Protein AF-A0A1S4KSA6-F1 (afdb_monomer)

Organism: Ixodes scapularis (NCBI:txid6945)

Mean predicted aligned error: 4.82 Å

Radius of gyration: 13.45 Å; Cα contacts (8 Å, |Δi|>4): 73; chains: 1; bounding box: 25×36×29 Å

Foldseek 3Di:
DDKDKQPQDDPVDDCVNPPDPQWDKDWDHDPDDTIIIIDTDGNVDDDDDDDDDDDDDD

pLDDT: mean 91.68, std 8.38, range [55.84, 97.75]

Structure (mmCIF, N/CA/C/O backbone):
data_AF-A0A1S4KSA6-F1
#
_entry.id   AF-A0A1S4KSA6-F1
#
loop_
_atom_site.group_PDB
_atom_site.id
_atom_site.type_symbol
_atom_site.l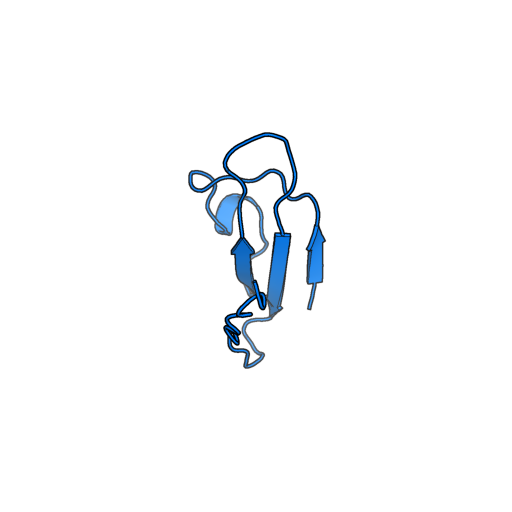abel_atom_id
_atom_site.label_alt_id
_atom_site.label_comp_id
_atom_site.label_asym_id
_atom_site.label_entity_id
_atom_site.label_seq_id
_atom_site.pdbx_PDB_ins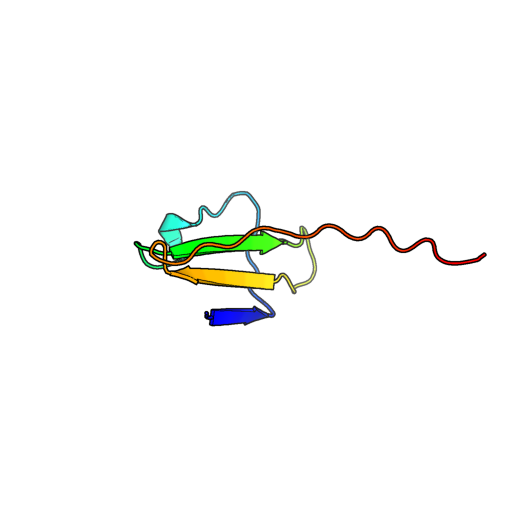_code
_atom_site.Cartn_x
_atom_site.Cartn_y
_atom_site.Cartn_z
_atom_site.occupancy
_atom_site.B_iso_or_equiv
_atom_site.auth_seq_id
_atom_site.auth_comp_id
_atom_site.auth_asym_id
_atom_site.auth_atom_id
_atom_site.pdbx_PDB_model_num
ATOM 1 N N . VAL A 1 1 ? -13.036 2.363 1.670 1.00 95.44 1 VAL A N 1
ATOM 2 C CA . VAL A 1 1 ? -11.787 1.776 1.139 1.00 95.44 1 VAL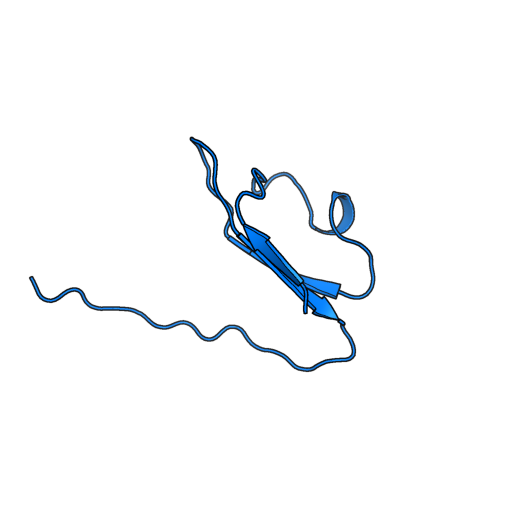 A CA 1
ATOM 3 C C . VAL A 1 1 ? -11.394 2.615 -0.053 1.00 95.44 1 VAL A C 1
ATOM 5 O O . VAL A 1 1 ? -12.289 2.975 -0.808 1.00 95.44 1 VAL A O 1
ATOM 8 N N . VAL A 1 2 ? -10.118 2.962 -0.184 1.00 97.25 2 VAL A N 1
ATOM 9 C CA . VAL A 1 2 ? -9.576 3.656 -1.361 1.00 97.25 2 VAL A CA 1
ATOM 10 C C . VAL A 1 2 ? -8.520 2.751 -1.978 1.00 97.25 2 VAL A C 1
ATOM 12 O O . VAL A 1 2 ? -7.705 2.192 -1.245 1.00 97.25 2 VAL A O 1
ATOM 15 N N . VAL A 1 3 ? -8.557 2.583 -3.297 1.00 97.75 3 VAL A N 1
ATOM 16 C CA . VAL A 1 3 ? -7.582 1.787 -4.051 1.00 97.75 3 VAL A CA 1
ATOM 17 C C . VAL A 1 3 ? -6.883 2.719 -5.028 1.00 97.75 3 VAL A C 1
ATOM 19 O O . VAL A 1 3 ? -7.547 3.460 -5.749 1.00 97.75 3 VAL A O 1
ATOM 22 N N . VAL A 1 4 ? -5.555 2.694 -5.018 1.00 96.75 4 VAL A N 1
ATOM 23 C CA . VAL A 1 4 ? -4.694 3.559 -5.824 1.00 96.75 4 VAL A CA 1
ATOM 24 C C . VAL A 1 4 ? -3.751 2.680 -6.633 1.00 96.75 4 VAL A C 1
ATOM 26 O O . VAL A 1 4 ? -3.086 1.799 -6.085 1.00 96.75 4 VAL A O 1
ATOM 29 N N . THR A 1 5 ? -3.691 2.924 -7.935 1.00 96.12 5 THR A N 1
ATOM 30 C CA . THR A 1 5 ? -2.705 2.345 -8.854 1.00 96.12 5 THR A CA 1
ATOM 31 C C . THR A 1 5 ? -1.739 3.430 -9.294 1.00 96.12 5 THR A C 1
ATOM 33 O O . THR A 1 5 ? -2.105 4.602 -9.264 1.00 96.12 5 THR A O 1
ATOM 36 N N . GLU A 1 6 ? -0.545 3.044 -9.744 1.00 96.25 6 GLU A N 1
ATOM 37 C CA . GLU A 1 6 ? 0.480 3.998 -10.177 1.00 96.25 6 GLU A CA 1
ATOM 38 C C . GLU A 1 6 ? 0.835 4.975 -9.045 1.00 96.25 6 GLU A C 1
ATOM 40 O O . GLU A 1 6 ? 0.822 6.190 -9.214 1.00 96.25 6 GLU A O 1
ATOM 45 N N . THR A 1 7 ? 1.170 4.436 -7.868 1.00 95.19 7 THR A N 1
ATOM 46 C CA . THR A 1 7 ? 1.574 5.244 -6.706 1.00 95.19 7 THR A CA 1
ATOM 47 C C . THR A 1 7 ? 2.945 5.890 -6.886 1.00 95.19 7 THR A C 1
ATOM 49 O O . THR A 1 7 ? 3.191 6.947 -6.315 1.00 95.19 7 THR A O 1
ATOM 52 N N . TRP A 1 8 ? 3.840 5.258 -7.658 1.00 94.94 8 TRP A N 1
ATOM 53 C CA . TRP A 1 8 ? 5.211 5.725 -7.916 1.00 94.94 8 TRP A CA 1
ATOM 54 C C . TRP A 1 8 ? 6.052 5.923 -6.645 1.00 94.94 8 TRP A C 1
ATOM 56 O O . TRP A 1 8 ? 7.062 6.626 -6.653 1.00 94.94 8 TRP A O 1
ATOM 66 N N . LEU A 1 9 ? 5.656 5.272 -5.552 1.00 94.19 9 LEU A N 1
ATOM 67 C CA . LEU A 1 9 ? 6.361 5.334 -4.280 1.00 94.19 9 LEU A CA 1
ATOM 68 C C . LEU A 1 9 ? 7.417 4.226 -4.173 1.00 94.19 9 LEU A C 1
ATOM 70 O O . LEU A 1 9 ? 7.386 3.226 -4.896 1.00 94.19 9 LEU A O 1
ATOM 74 N N . ASN A 1 10 ? 8.341 4.411 -3.233 1.00 93.44 10 ASN A N 1
ATOM 75 C CA . ASN A 1 10 ? 9.376 3.449 -2.874 1.00 93.44 10 ASN A CA 1
ATOM 76 C C . ASN A 1 10 ? 9.457 3.284 -1.346 1.00 93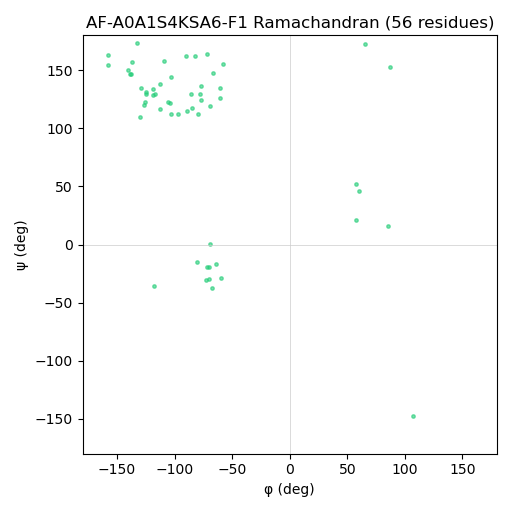.44 10 ASN A C 1
ATOM 78 O O . ASN A 1 10 ? 8.807 4.020 -0.599 1.00 93.44 10 ASN A O 1
ATOM 82 N N . GLU A 1 11 ? 10.280 2.332 -0.901 1.00 91.75 11 GLU A N 1
ATOM 83 C CA . GLU A 1 11 ? 10.418 1.943 0.509 1.00 91.75 11 GLU A CA 1
ATOM 84 C C . GLU A 1 11 ? 10.965 3.045 1.430 1.00 91.75 11 GLU A C 1
ATOM 86 O O . GLU A 1 11 ? 10.812 2.951 2.645 1.00 91.75 11 GLU A O 1
ATOM 91 N N . GLN A 1 12 ? 11.573 4.098 0.875 1.00 93.81 12 GLN A N 1
ATOM 92 C CA . GLN A 1 12 ? 12.063 5.247 1.639 1.00 93.81 12 GLN A CA 1
ATOM 93 C C . GLN A 1 12 ? 10.946 6.244 1.984 1.00 93.81 12 GLN A C 1
ATOM 95 O O . GLN A 1 12 ? 11.159 7.094 2.841 1.00 93.81 12 GLN A O 1
ATOM 100 N N . VAL A 1 13 ? 9.773 6.149 1.338 1.00 94.44 13 VAL A N 1
ATOM 101 C CA . VAL A 1 13 ? 8.617 7.025 1.588 1.00 94.44 13 VAL A CA 1
ATOM 102 C C . VAL A 1 13 ? 7.644 6.343 2.543 1.00 94.44 13 VAL A C 1
ATOM 104 O O . VAL A 1 13 ? 6.984 5.358 2.177 1.00 94.44 13 VAL A O 1
ATOM 107 N N . THR A 1 14 ? 7.516 6.890 3.751 1.00 95.25 14 THR A N 1
ATOM 108 C CA . THR A 1 14 ? 6.639 6.336 4.787 1.00 95.25 14 THR A CA 1
ATOM 109 C C . THR A 1 14 ? 5.159 6.559 4.469 1.00 95.25 14 THR A C 1
ATOM 111 O O . THR A 1 14 ? 4.781 7.354 3.607 1.00 95.25 14 THR A O 1
ATOM 114 N N . ASN A 1 15 ? 4.279 5.827 5.157 1.00 95.06 15 ASN A N 1
ATOM 115 C CA . ASN A 1 15 ? 2.843 5.990 4.947 1.00 95.06 15 ASN A CA 1
ATOM 116 C C . ASN A 1 15 ? 2.337 7.356 5.431 1.00 95.06 15 ASN A C 1
ATOM 118 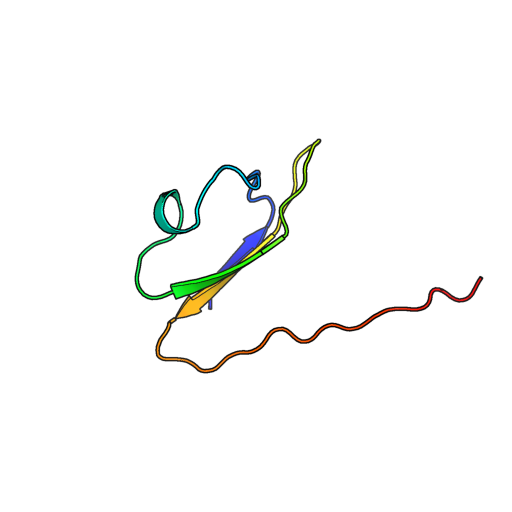O O . ASN A 1 15 ? 1.497 7.949 4.762 1.00 95.06 15 ASN A O 1
ATOM 122 N N . ASP A 1 16 ? 2.871 7.865 6.541 1.00 94.69 16 ASP A N 1
ATOM 123 C CA . ASP A 1 16 ? 2.407 9.112 7.162 1.00 94.69 16 ASP A CA 1
ATOM 124 C C . ASP A 1 16 ? 2.761 10.363 6.338 1.00 94.69 16 ASP A C 1
ATOM 126 O O . ASP A 1 16 ? 2.136 11.409 6.497 1.00 94.69 16 ASP A O 1
ATOM 130 N N . GLU A 1 17 ? 3.732 10.262 5.425 1.00 95.81 17 GLU A N 1
ATOM 131 C CA . GLU A 1 17 ? 4.100 11.345 4.502 1.00 95.81 17 GLU A CA 1
ATOM 132 C C . GLU A 1 17 ? 3.068 11.572 3.389 1.00 95.81 17 GLU A C 1
ATOM 134 O O . GLU A 1 17 ? 2.927 12.688 2.892 1.00 95.81 17 GLU A O 1
ATOM 139 N N . VAL A 1 18 ? 2.371 10.514 2.963 1.00 95.50 18 VAL A N 1
ATOM 140 C CA . VAL A 1 18 ? 1.535 10.528 1.746 1.00 95.50 18 VAL A CA 1
ATOM 141 C C . VAL A 1 18 ? 0.065 10.283 2.058 1.00 95.50 18 VAL A C 1
ATOM 143 O O . VAL A 1 18 ? -0.819 10.835 1.400 1.00 95.50 18 VAL A O 1
ATOM 146 N N . PHE A 1 19 ? -0.218 9.432 3.040 1.00 95.00 19 PHE A N 1
ATOM 147 C CA . PHE A 1 19 ? -1.569 8.998 3.351 1.00 95.00 19 PHE A CA 1
ATOM 148 C C . PHE A 1 19 ? -2.103 9.723 4.590 1.00 95.00 19 PHE A C 1
ATOM 150 O O . PHE A 1 19 ? -1.365 9.978 5.539 1.00 95.00 19 PHE A O 1
ATOM 157 N N . PRO A 1 20 ? -3.404 10.049 4.616 1.00 93.75 20 PRO A N 1
ATOM 158 C CA . PRO A 1 20 ? -4.011 10.671 5.781 1.00 93.75 20 PRO A CA 1
ATOM 159 C C . PRO A 1 20 ? -4.039 9.708 6.974 1.00 93.75 20 PRO A C 1
ATOM 161 O O . PRO A 1 20 ? -4.257 8.504 6.815 1.00 93.75 20 PRO A O 1
ATOM 164 N N . ALA A 1 21 ? -3.927 10.266 8.179 1.00 96.00 21 ALA A N 1
ATOM 165 C CA . ALA A 1 21 ? -4.099 9.521 9.422 1.00 96.00 21 ALA A CA 1
ATOM 166 C C . ALA A 1 21 ? -5.488 8.8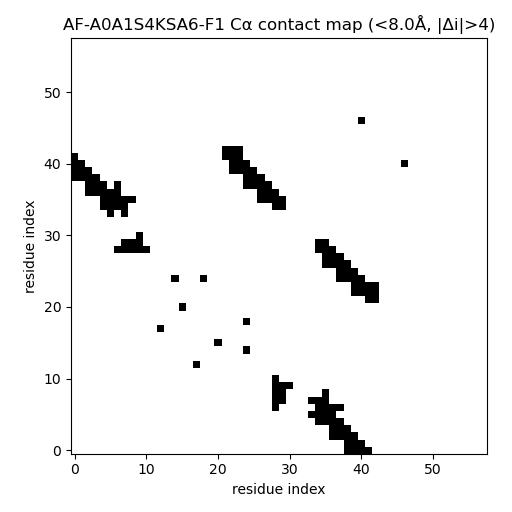48 9.522 1.00 96.00 21 ALA A C 1
ATOM 168 O O . ALA A 1 21 ? -6.476 9.301 8.932 1.00 96.00 21 ALA A O 1
ATOM 169 N N . GLY A 1 22 ? -5.577 7.777 10.319 1.00 96.81 22 GLY A N 1
ATOM 170 C CA . GLY A 1 22 ? -6.814 7.013 10.532 1.00 96.81 22 GLY A CA 1
ATOM 171 C C . GLY A 1 22 ? -7.085 5.932 9.477 1.00 96.81 22 GLY A C 1
ATOM 172 O O . GLY A 1 22 ? -8.228 5.463 9.353 1.00 96.81 22 GLY A O 1
ATOM 173 N N . TYR A 1 23 ? -6.061 5.566 8.701 1.00 96.81 23 TYR A N 1
ATOM 174 C CA . TYR A 1 23 ? -6.108 4.508 7.700 1.00 96.81 23 TYR A CA 1
ATOM 17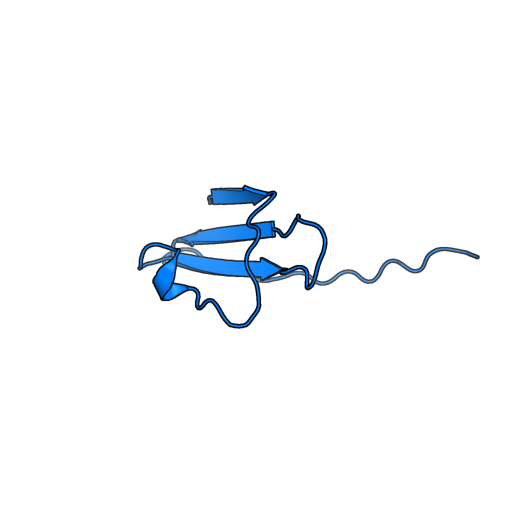5 C C . TYR A 1 23 ? -4.954 3.513 7.863 1.00 96.81 23 TYR A C 1
ATOM 177 O O . TYR A 1 23 ? -3.785 3.886 7.905 1.00 96.81 23 TYR A O 1
ATOM 185 N N . LYS A 1 24 ? -5.289 2.225 7.792 1.00 96.31 24 LYS A N 1
ATOM 186 C CA . LYS A 1 24 ? -4.357 1.129 7.543 1.00 96.31 24 LYS A CA 1
ATOM 187 C C . LYS A 1 24 ? -4.029 1.121 6.064 1.00 96.31 24 LYS A C 1
ATOM 189 O O . LYS A 1 24 ? -4.929 1.018 5.223 1.00 96.31 24 LYS A O 1
ATOM 194 N N . ILE A 1 25 ? -2.741 1.203 5.764 1.00 96.88 25 ILE A N 1
ATOM 195 C CA . ILE A 1 25 ? -2.229 1.221 4.399 1.00 96.88 25 ILE A CA 1
ATOM 196 C C . ILE A 1 25 ? -1.600 -0.132 4.084 1.00 96.88 25 ILE A C 1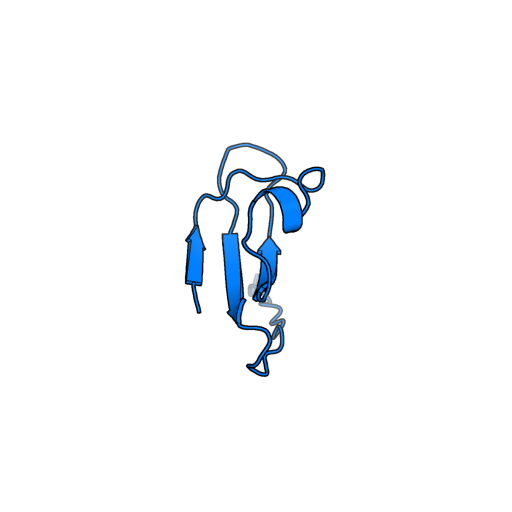
ATOM 198 O O . ILE A 1 25 ? -0.668 -0.573 4.753 1.00 96.88 25 ILE A O 1
ATOM 202 N N . PHE A 1 26 ? -2.097 -0.771 3.031 1.00 95.62 26 PHE A N 1
ATOM 203 C CA . PHE A 1 26 ? -1.482 -1.943 2.421 1.00 95.62 26 PHE A CA 1
ATOM 204 C C . PHE A 1 26 ? -0.991 -1.541 1.042 1.00 95.62 26 PHE A C 1
ATOM 206 O O . PHE A 1 26 ? -1.795 -1.168 0.193 1.00 95.62 26 PHE A O 1
ATOM 213 N N . ARG A 1 27 ? 0.314 -1.596 0.802 1.00 95.25 27 ARG A N 1
ATOM 214 C CA . ARG A 1 27 ? 0.890 -1.193 -0.483 1.00 95.25 27 ARG A CA 1
ATOM 215 C C . ARG A 1 27 ? 1.959 -2.160 -0.948 1.00 95.25 27 ARG A C 1
ATOM 217 O O . ARG A 1 27 ? 2.542 -2.890 -0.151 1.00 95.25 27 ARG A O 1
ATOM 224 N N . LYS A 1 28 ? 2.188 -2.155 -2.255 1.00 94.44 28 LYS A N 1
ATOM 225 C CA . LYS A 1 28 ? 3.289 -2.856 -2.901 1.00 94.44 28 LYS A CA 1
ATOM 226 C C . LYS A 1 28 ? 3.988 -1.880 -3.829 1.00 94.44 28 LYS A C 1
ATOM 228 O O . LYS A 1 28 ? 3.431 -1.492 -4.856 1.00 94.44 28 LYS A O 1
ATOM 233 N N . ASP A 1 29 ? 5.198 -1.511 -3.441 1.00 95.06 29 ASP A N 1
ATOM 234 C CA . ASP A 1 29 ? 6.036 -0.590 -4.194 1.00 95.06 29 ASP A CA 1
ATOM 235 C C . ASP A 1 29 ? 6.777 -1.309 -5.310 1.00 95.06 29 ASP A C 1
ATOM 237 O O . ASP A 1 29 ? 6.919 -2.538 -5.314 1.00 95.06 29 ASP A O 1
ATOM 241 N N . ARG A 1 30 ? 7.274 -0.526 -6.266 1.00 90.94 30 ARG A N 1
ATOM 242 C CA . ARG A 1 30 ? 8.122 -1.030 -7.338 1.00 90.94 30 ARG A CA 1
ATOM 243 C C . ARG A 1 30 ? 9.427 -0.251 -7.361 1.00 90.94 30 ARG A C 1
ATOM 245 O O . ARG A 1 30 ? 9.421 0.971 -7.391 1.00 90.94 30 ARG A O 1
ATOM 252 N N . CYS A 1 31 ? 10.547 -0.965 -7.409 1.00 81.69 31 CYS A N 1
ATOM 253 C CA . CYS A 1 31 ? 11.872 -0.351 -7.298 1.00 81.69 31 CYS A CA 1
ATOM 254 C C . CYS A 1 31 ? 12.294 0.468 -8.535 1.00 81.69 31 CYS A C 1
ATOM 256 O O . CYS A 1 31 ? 13.221 1.263 -8.449 1.00 81.69 31 CYS A O 1
ATOM 258 N N . SER A 1 32 ? 11.678 0.262 -9.707 1.00 83.56 32 SER A N 1
ATOM 259 C CA . SER A 1 32 ? 11.988 1.027 -10.926 1.00 83.56 32 SER A CA 1
ATOM 260 C C . SER A 1 32 ? 10.841 0.999 -11.946 1.00 83.56 32 SER A C 1
ATOM 262 O O . SER A 1 32 ? 9.989 0.113 -11.900 1.00 83.56 32 SER A O 1
ATOM 264 N N . ARG A 1 33 ? 10.870 1.937 -12.909 1.00 81.50 33 ARG A N 1
ATOM 265 C CA . ARG A 1 33 ? 9.999 2.004 -14.106 1.00 81.50 33 ARG A CA 1
ATOM 266 C C . ARG A 1 33 ? 8.482 2.121 -13.842 1.00 81.50 33 ARG A C 1
ATOM 268 O O . ARG A 1 33 ? 7.706 1.435 -14.506 1.00 81.50 33 ARG A O 1
ATOM 275 N N . GLY A 1 34 ? 8.072 3.008 -12.929 1.00 86.44 34 GLY A N 1
ATOM 276 C CA . GLY A 1 34 ? 6.657 3.335 -12.666 1.00 86.44 34 GLY A CA 1
ATOM 277 C C . GLY A 1 34 ? 5.833 2.170 -12.096 1.00 86.44 34 GLY A C 1
ATOM 278 O O . GLY A 1 34 ? 6.303 1.032 -12.023 1.00 86.44 34 GLY A O 1
ATOM 279 N N . GLY A 1 35 ? 4.594 2.426 -11.685 1.00 94.19 35 GLY A N 1
ATOM 280 C CA . GLY A 1 35 ? 3.712 1.424 -11.084 1.00 94.19 35 GLY A CA 1
ATOM 281 C C . GLY A 1 35 ? 3.508 1.597 -9.583 1.00 94.19 35 GLY A C 1
ATOM 282 O O . GLY A 1 35 ? 3.484 2.708 -9.056 1.00 94.19 35 GLY A O 1
ATOM 283 N N . GLY A 1 36 ? 3.335 0.465 -8.903 1.00 95.62 36 GLY A N 1
ATOM 284 C CA . GLY A 1 36 ? 2.976 0.416 -7.490 1.00 95.62 36 GLY A CA 1
ATOM 285 C C . GLY A 1 36 ? 1.465 0.468 -7.265 1.00 95.62 36 GLY A C 1
ATOM 286 O O . GLY A 1 36 ? 0.701 0.975 -8.090 1.00 95.62 36 GLY A O 1
ATOM 287 N N . VAL A 1 37 ? 1.031 -0.112 -6.149 1.00 96.50 37 VAL A N 1
ATOM 288 C CA . VAL A 1 37 ? -0.378 -0.150 -5.737 1.00 96.50 37 VAL A CA 1
ATOM 289 C C . VAL A 1 37 ? -0.503 0.119 -4.246 1.00 96.50 37 VAL A C 1
ATOM 291 O O . VAL A 1 37 ? 0.355 -0.303 -3.471 1.00 96.50 37 VAL A O 1
ATOM 294 N N . ALA A 1 38 ? -1.588 0.772 -3.838 1.00 96.88 38 ALA A N 1
ATOM 295 C CA . ALA A 1 38 ? -1.939 0.970 -2.437 1.00 96.88 38 ALA A CA 1
ATOM 296 C C . ALA A 1 38 ? -3.442 0.780 -2.198 1.00 96.88 38 ALA A C 1
ATOM 298 O O . ALA A 1 38 ? -4.281 1.110 -3.035 1.00 96.88 38 ALA A O 1
ATOM 299 N N . ILE A 1 39 ? -3.778 0.266 -1.020 1.00 97.50 39 ILE A N 1
ATOM 300 C CA . ILE A 1 39 ? -5.130 0.112 -0.498 1.00 97.50 39 ILE A CA 1
ATOM 301 C C . ILE A 1 39 ? -5.158 0.778 0.876 1.00 97.50 39 ILE A C 1
ATOM 303 O O . ILE A 1 39 ? -4.443 0.358 1.785 1.00 97.50 39 ILE A O 1
ATOM 307 N N . ALA A 1 40 ? -6.010 1.789 1.033 1.00 97.25 40 ALA A N 1
ATOM 308 C CA . ALA A 1 40 ? -6.261 2.449 2.308 1.00 97.25 40 ALA A CA 1
ATOM 309 C C . ALA A 1 40 ? -7.608 1.991 2.888 1.00 97.25 40 ALA A C 1
ATOM 311 O O . ALA A 1 40 ? -8.677 2.152 2.277 1.00 97.25 40 ALA A O 1
ATOM 312 N N . VAL A 1 41 ? -7.568 1.432 4.096 1.00 97.75 41 VAL A N 1
ATOM 313 C CA . VAL A 1 41 ? -8.740 0.958 4.841 1.00 97.75 41 VAL A CA 1
ATOM 314 C C . VAL A 1 41 ? -8.864 1.763 6.126 1.00 97.75 41 VAL A C 1
ATOM 316 O O . VAL A 1 41 ? -7.900 1.890 6.864 1.00 97.75 41 VAL A O 1
ATOM 319 N N . LYS A 1 42 ? -10.050 2.313 6.406 1.00 97.44 42 LYS A N 1
ATOM 320 C CA . LYS A 1 42 ? -10.278 3.105 7.622 1.00 97.44 42 LYS A CA 1
ATOM 321 C C . LYS A 1 42 ? -10.028 2.245 8.864 1.00 97.44 42 LYS A C 1
ATOM 323 O O . LYS A 1 42 ? -10.542 1.130 8.924 1.00 97.44 42 LYS A O 1
ATOM 328 N N . ASP A 1 43 ? -9.311 2.767 9.856 1.00 96.12 43 ASP A N 1
ATOM 329 C CA . ASP A 1 43 ? -8.828 1.977 11.003 1.00 96.12 43 ASP A CA 1
ATOM 330 C C . ASP A 1 43 ? -9.931 1.315 11.824 1.00 96.12 43 ASP A C 1
ATOM 332 O O . ASP A 1 43 ? -9.731 0.228 12.372 1.00 96.12 43 ASP A O 1
ATOM 336 N N . SER A 1 44 ? -11.118 1.929 11.845 1.00 97.44 44 SER A N 1
ATOM 337 C CA . SER A 1 44 ? -12.321 1.399 12.494 1.00 97.44 44 SER A CA 1
ATOM 338 C C . SER A 1 44 ? -12.915 0.163 11.808 1.00 97.44 44 SER A C 1
ATOM 340 O O . SER A 1 44 ? -13.948 -0.345 12.243 1.00 97.44 44 SER A O 1
ATOM 342 N N . LYS A 1 45 ? -12.307 -0.317 10.718 1.00 96.69 45 LYS A N 1
ATOM 343 C CA . LYS A 1 45 ? -12.722 -1.516 9.992 1.00 96.69 45 LYS A CA 1
ATOM 344 C C . LYS A 1 45 ? -11.666 -2.613 10.125 1.00 96.69 45 LYS A C 1
ATOM 346 O O . LYS A 1 45 ? -10.462 -2.369 10.028 1.00 96.69 45 LYS A O 1
ATOM 351 N N . SER A 1 46 ? -12.140 -3.837 10.329 1.00 96.38 46 SER A N 1
ATOM 352 C CA . SER A 1 46 ? -11.307 -5.039 10.312 1.00 96.38 46 SER A CA 1
ATOM 353 C C . SER A 1 46 ? -10.970 -5.428 8.876 1.00 96.38 46 SER A C 1
ATOM 355 O O . SER A 1 46 ? -11.836 -5.408 8.002 1.00 96.38 46 SER A O 1
ATOM 357 N N . CYS A 1 47 ? -9.715 -5.791 8.637 1.00 95.44 47 CYS A N 1
ATOM 358 C CA . CYS A 1 47 ? -9.216 -6.253 7.347 1.00 95.44 47 CYS A CA 1
ATOM 359 C C . CYS A 1 47 ? -7.948 -7.088 7.550 1.00 95.44 47 CYS A C 1
ATOM 361 O O . CYS A 1 47 ? -7.221 -6.885 8.524 1.00 95.44 47 CYS A O 1
ATOM 363 N N . SER A 1 48 ? -7.663 -7.983 6.611 1.00 93.44 48 SER A N 1
ATOM 364 C CA . SER A 1 48 ? -6.446 -8.793 6.575 1.00 93.44 48 SER A CA 1
ATOM 365 C C . SER A 1 48 ? -5.949 -8.924 5.136 1.00 93.44 48 SER A C 1
ATOM 367 O O . SER A 1 48 ? -6.737 -8.881 4.190 1.00 93.44 48 SER A O 1
ATOM 369 N N . ILE A 1 49 ? -4.633 -9.071 4.967 1.00 91.88 49 ILE A N 1
ATOM 370 C CA . ILE A 1 49 ? -4.049 -9.446 3.677 1.00 91.88 49 ILE A CA 1
ATOM 371 C C . ILE A 1 49 ? -4.243 -10.950 3.498 1.00 91.88 49 ILE A C 1
ATOM 373 O O . ILE A 1 49 ? -3.877 -11.732 4.374 1.00 91.88 49 ILE A O 1
ATOM 377 N N . VAL A 1 50 ? -4.785 -11.346 2.348 1.00 91.19 50 VAL A N 1
ATOM 378 C CA . VAL A 1 50 ? -4.846 -12.747 1.927 1.00 91.19 50 VAL A CA 1
ATOM 379 C C . VAL A 1 50 ? -3.763 -12.963 0.878 1.00 91.19 50 VAL A C 1
ATOM 381 O O . VAL A 1 50 ? -3.828 -1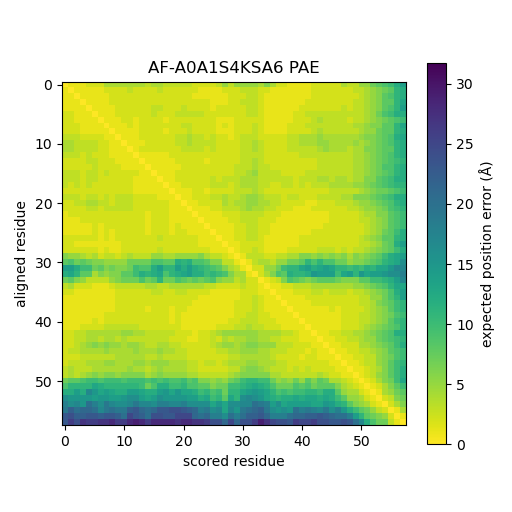2.404 -0.215 1.00 91.19 50 VAL A O 1
ATOM 384 N N . SER A 1 51 ? -2.748 -13.752 1.217 1.00 85.88 51 SER A N 1
ATOM 385 C CA . SER A 1 51 ? -1.715 -14.164 0.268 1.00 85.88 51 SER A CA 1
ATOM 386 C C . SER A 1 51 ? -2.179 -15.410 -0.479 1.00 85.88 51 SER A C 1
ATOM 388 O O . SER A 1 51 ? -2.585 -16.391 0.139 1.00 85.88 51 SER A O 1
ATOM 390 N N . CYS A 1 52 ? -2.097 -15.384 -1.806 1.00 80.06 52 CYS A N 1
ATOM 391 C CA . CYS A 1 52 ? -2.304 -16.555 -2.647 1.00 80.06 52 CYS A CA 1
ATOM 392 C C . CYS A 1 52 ? -1.080 -16.720 -3.549 1.00 80.06 52 CYS A C 1
ATOM 394 O O . CYS A 1 52 ? -0.709 -15.792 -4.271 1.00 80.06 52 CYS A O 1
ATOM 396 N N . THR A 1 53 ? -0.434 -17.880 -3.468 1.00 82.25 53 THR A N 1
ATOM 397 C CA . THR A 1 53 ? 0.662 -18.247 -4.365 1.00 82.25 53 THR A CA 1
ATOM 398 C C . THR A 1 53 ? 0.061 -18.948 -5.570 1.00 82.25 53 THR A C 1
ATOM 400 O O . THR A 1 53 ? -0.508 -20.028 -5.433 1.00 82.25 53 THR A O 1
ATOM 403 N N . PHE A 1 54 ? 0.188 -18.344 -6.747 1.00 77.50 54 PHE A N 1
ATOM 404 C CA . PHE A 1 54 ? -0.146 -19.020 -7.992 1.00 77.50 54 PHE A CA 1
ATOM 405 C C . PHE A 1 54 ? 1.065 -19.836 -8.435 1.00 77.50 54 PHE A C 1
ATOM 407 O O . PHE A 1 54 ? 2.129 -19.276 -8.703 1.00 77.50 54 PHE A O 1
ATOM 414 N N . TYR A 1 55 ? 0.905 -21.153 -8.510 1.00 76.56 55 TYR A N 1
ATOM 415 C CA . TYR A 1 55 ? 1.827 -21.990 -9.262 1.00 76.56 55 TYR A CA 1
ATOM 416 C C . TYR A 1 55 ? 1.428 -21.860 -10.729 1.00 76.56 55 TYR A C 1
ATOM 418 O O . TYR A 1 55 ? 0.328 -22.257 -11.106 1.00 76.56 55 TYR A O 1
ATOM 426 N N . ALA A 1 56 ? 2.279 -21.236 -11.541 1.00 68.94 56 ALA A N 1
ATOM 427 C CA . ALA A 1 56 ? 2.132 -21.346 -12.984 1.00 68.94 56 ALA A CA 1
ATOM 428 C C . ALA A 1 56 ? 2.493 -22.789 -13.357 1.00 68.94 56 ALA A C 1
ATOM 430 O O . ALA A 1 56 ? 3.603 -23.232 -13.056 1.00 68.94 56 ALA A O 1
ATOM 431 N N . GLU A 1 57 ? 1.552 -23.533 -13.937 1.00 68.75 57 GLU A N 1
ATOM 432 C CA . GLU A 1 57 ? 1.878 -24.807 -14.580 1.00 68.75 57 GLU A CA 1
ATOM 433 C C . GLU A 1 57 ? 2.877 -24.518 -15.716 1.00 68.75 57 GLU A C 1
ATOM 435 O O . GLU A 1 57 ? 2.662 -23.595 -16.508 1.00 68.75 57 GLU A O 1
ATOM 440 N N . MET A 1 58 ? 4.013 -25.229 -15.692 1.00 55.84 58 MET A N 1
ATOM 441 C CA . MET A 1 58 ? 5.107 -25.150 -16.675 1.00 55.84 58 MET A CA 1
ATOM 442 C C . MET A 1 58 ? 4.706 -25.735 -18.024 1.00 55.84 58 MET A C 1
ATOM 444 O O . MET A 1 58 ? 4.033 -26.789 -18.020 1.00 55.84 58 MET A O 1
#

Solvent-accessible surface area (backbone atoms only — not comparable to full-atom values): 3931 Å² total; per-residue (Å²): 119,48,80,44,70,62,63,65,43,45,94,88,61,58,63,80,83,78,47,70,87,68,46,49,75,49,70,48,68,40,97,65,92,66,39,28,37,38,36,40,36,50,59,96,52,92,83,80,89,82,89,80,86,80,80,79,84,130

Nearest PDB structures (foldseek):
  7n8k-assembly2_B  TM=7.488E-01  e=2.492E+00  Homo sapiens
  5u0s-assembly1_a  TM=2.742E-01  e=7.406E+00  Schizosaccharomyces pombe
  3h0g-assembly1_A  TM=2.742E-01  e=7.406E+00  Schizosaccharomyces pombe 972h-
  3h0g-assembly2_M  TM=2.742E-01  e=7.896E+00  Schizosaccharomyces pombe 972h-
  2edn-assembly1_A  TM=2.553E-01  e=8.419E+00  Homo sapiens

Secondary structure (DSSP, 8-state):
-EEEE-----TTS-HHHHSPSSEEEEEE--SSSS--EEEEEETTS-------------

Sequence (58 aa):
VVVVTETWLNEQVTNDEVFPAGYKIFRKDRCSRGGGVAIAVKDSKSCSIVSCTFYAEM